Protein AF-A0A6B3HD07-F1 (afdb_monomer_lite)

Foldseek 3Di:
DVVVVVVVVCVVVVVDDPVRVVVVVVVVVVVVVVVVVCVVPDDDPDPLVVLVPPDPDDDPVSVVVSVVVVVVVVVCPVVVVVPD

pLD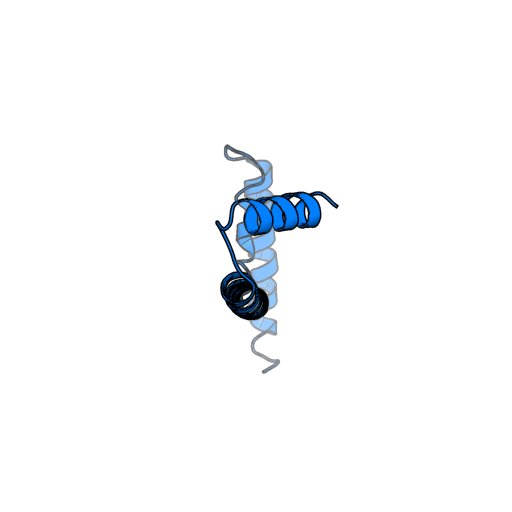DT: mean 90.22, std 12.35, range [39.34, 98.5]

Secondary structure (DSSP, 8-state):
-HHHHHHHHHHHTTS--HHHHHHHHHHHHHHHHHHHHHHHTPPPPPGGGGGSSS-SS--HHHHHHHHHHHHHHHTTHHHHSTT-

Sequence (84 aa):
DPILRLRTYLEKEKLADEAFFTELETESETLGKRVREVVRAMPDPEPMSLFEHGYADGNSLVDEERAQFAAYQASFADSAEEGK

Structure (mmCIF, N/CA/C/O backbone):
data_AF-A0A6B3HD07-F1
#
_entry.id   AF-A0A6B3HD07-F1
#
loop_
_atom_site.group_PDB
_atom_site.id
_atom_site.type_symbol
_atom_site.label_atom_id
_atom_site.label_alt_id
_atom_site.label_comp_id
_atom_site.label_asym_id
_atom_site.label_entity_id
_atom_site.label_seq_id
_atom_site.pdbx_PDB_ins_code
_atom_site.Cartn_x
_atom_site.Cartn_y
_atom_site.Cartn_z
_atom_site.occupancy
_atom_site.B_iso_or_equiv
_atom_site.auth_seq_id
_atom_site.auth_comp_id
_atom_site.auth_asym_id
_atom_site.auth_atom_id
_atom_site.pdbx_PDB_model_num
ATOM 1 N N . ASP A 1 1 ? -6.405 8.712 22.891 1.00 94.94 1 ASP A N 1
ATOM 2 C CA . ASP A 1 1 ? -6.544 7.718 21.816 1.00 94.94 1 ASP A CA 1
ATOM 3 C C . ASP A 1 1 ? -7.935 7.842 21.173 1.00 94.94 1 ASP A C 1
ATOM 5 O O . ASP A 1 1 ? -8.921 7.768 21.905 1.00 94.94 1 ASP A O 1
ATOM 9 N N . PRO A 1 2 ? -8.039 8.142 19.863 1.00 97.50 2 PRO A N 1
ATOM 10 C CA . PRO A 1 2 ? -9.317 8.263 19.155 1.00 97.50 2 PRO A CA 1
ATOM 11 C C . PRO A 1 2 ? -10.054 6.927 18.953 1.00 97.50 2 PRO A C 1
ATOM 13 O O . PRO A 1 2 ? -11.283 6.922 19.007 1.00 97.50 2 PRO A O 1
ATOM 16 N N . ILE A 1 3 ? -9.338 5.812 18.787 1.00 95.75 3 ILE A N 1
ATOM 17 C CA . ILE A 1 3 ? -9.925 4.474 18.627 1.00 95.75 3 ILE A CA 1
ATOM 18 C C . ILE A 1 3 ? -10.568 4.052 19.947 1.00 95.75 3 ILE A C 1
ATOM 20 O O . ILE A 1 3 ? -11.734 3.662 19.976 1.00 95.75 3 ILE A O 1
ATOM 24 N N . LEU A 1 4 ? -9.857 4.246 21.062 1.00 96.69 4 LEU A N 1
ATOM 25 C CA . LEU A 1 4 ? -10.393 3.950 22.392 1.00 96.69 4 LEU A CA 1
ATOM 26 C C . LEU A 1 4 ? -11.631 4.798 22.718 1.00 96.69 4 LEU A C 1
ATOM 28 O O . LEU A 1 4 ? -12.594 4.303 23.298 1.00 96.69 4 LEU A O 1
ATOM 32 N N . ARG A 1 5 ? -11.633 6.081 22.329 1.00 98.12 5 ARG A N 1
ATOM 33 C CA . ARG A 1 5 ? -12.797 6.965 22.518 1.00 98.12 5 ARG A CA 1
ATOM 34 C C . ARG A 1 5 ? -14.030 6.452 21.778 1.00 98.12 5 ARG A C 1
ATOM 36 O O . ARG A 1 5 ? -15.119 6.498 22.344 1.00 98.12 5 ARG A O 1
ATOM 43 N N . LEU A 1 6 ? -13.858 5.984 20.542 1.00 97.19 6 LEU A N 1
ATOM 44 C CA . LEU A 1 6 ? -14.948 5.430 19.745 1.00 97.19 6 LEU A CA 1
ATOM 45 C C . LEU A 1 6 ? -15.434 4.094 20.317 1.00 97.19 6 LEU A C 1
ATOM 47 O O . LEU A 1 6 ? -16.637 3.916 20.478 1.00 97.19 6 LEU A O 1
ATOM 51 N N . ARG A 1 7 ? -14.517 3.200 20.704 1.00 95.81 7 ARG A N 1
ATOM 52 C CA . ARG A 1 7 ? -14.855 1.920 21.343 1.00 95.81 7 ARG A CA 1
ATOM 53 C C . ARG A 1 7 ? -15.740 2.113 22.575 1.00 95.81 7 ARG A C 1
ATOM 55 O O . ARG A 1 7 ? -16.828 1.553 22.637 1.00 95.81 7 ARG A O 1
ATOM 62 N N . THR A 1 8 ? -15.328 2.989 23.492 1.00 96.94 8 THR A N 1
ATOM 63 C CA . THR A 1 8 ? -16.102 3.301 24.703 1.00 96.94 8 THR A CA 1
ATOM 64 C C . THR A 1 8 ? -17.490 3.861 24.384 1.00 96.94 8 THR A C 1
ATOM 66 O O . THR A 1 8 ? -18.437 3.632 25.132 1.00 96.9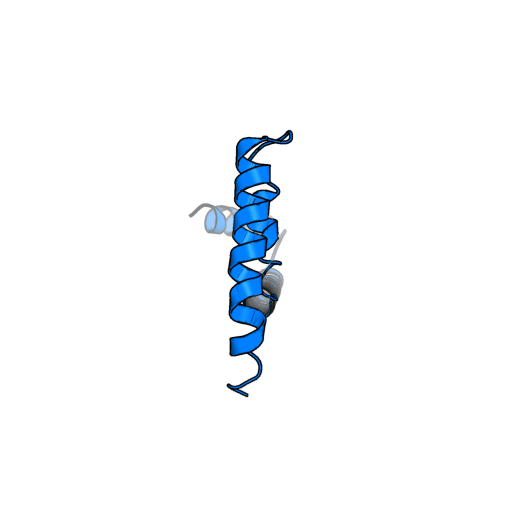4 8 THR A O 1
ATOM 69 N N . TYR A 1 9 ? -17.631 4.636 23.306 1.00 97.75 9 TYR A N 1
ATOM 70 C CA . TYR A 1 9 ? -18.933 5.140 22.870 1.00 97.75 9 TYR A CA 1
ATOM 71 C C . TYR A 1 9 ? -19.830 4.007 22.344 1.00 97.75 9 TYR A C 1
ATOM 73 O O . TYR A 1 9 ? -20.977 3.904 22.768 1.00 97.75 9 TYR A O 1
ATOM 81 N N . LEU A 1 10 ? -19.298 3.121 21.496 1.00 97.56 10 LEU A N 1
ATOM 82 C CA . LEU A 1 10 ? -20.045 1.989 20.934 1.00 97.56 10 LEU A CA 1
ATOM 83 C C . LEU A 1 10 ? -20.534 1.009 22.011 1.00 97.56 10 LEU A C 1
ATOM 85 O O . LEU A 1 10 ? -21.677 0.558 21.948 1.00 97.56 10 LEU A O 1
ATOM 89 N N . GLU A 1 11 ? -19.704 0.733 23.021 1.00 96.62 11 GLU A N 1
ATOM 90 C CA . GLU A 1 11 ? -20.074 -0.107 24.170 1.00 96.62 11 GLU A CA 1
ATOM 91 C C . GLU A 1 11 ? -21.201 0.539 24.998 1.00 96.62 11 GLU A C 1
ATOM 93 O O . GLU A 1 11 ? -22.168 -0.125 25.375 1.00 96.62 11 GLU A O 1
ATOM 98 N N . LYS A 1 12 ? -21.124 1.858 25.243 1.00 97.44 12 LYS A N 1
ATOM 99 C CA . LYS A 1 12 ? -22.150 2.606 25.996 1.00 97.44 12 LYS A CA 1
ATOM 100 C C . LYS A 1 12 ? -23.505 2.626 25.296 1.00 97.44 12 LYS A C 1
ATOM 102 O O . LYS A 1 12 ? -24.528 2.463 25.958 1.00 97.44 12 LYS A O 1
ATOM 107 N N . GLU A 1 13 ? -23.507 2.792 23.978 1.00 98.12 13 GLU A N 1
ATOM 108 C CA . GLU A 1 13 ? -24.724 2.792 23.159 1.00 98.12 13 GLU A CA 1
ATOM 109 C C . GLU A 1 13 ? -25.224 1.373 22.827 1.00 98.12 13 GLU A C 1
ATOM 111 O O . GLU A 1 13 ? -26.234 1.225 22.142 1.00 98.12 13 GLU A O 1
ATOM 116 N N . LYS A 1 14 ? -24.550 0.321 23.326 1.00 96.50 14 LYS A N 1
ATOM 117 C CA . LYS A 1 14 ? -24.862 -1.097 23.057 1.00 96.50 14 LYS A CA 1
ATOM 118 C C . LYS A 1 14 ? -24.868 -1.446 21.563 1.00 96.50 14 LYS A C 1
ATOM 120 O O . LYS A 1 14 ? -25.622 -2.311 21.124 1.00 96.50 14 LYS A O 1
ATOM 125 N N . LEU A 1 15 ? -24.031 -0.758 20.788 1.00 97.06 15 LEU A N 1
ATOM 126 C CA . LEU A 1 15 ? -23.867 -0.971 19.347 1.00 97.06 15 LEU A CA 1
ATOM 127 C C . LEU A 1 15 ? -22.800 -2.027 19.033 1.00 97.06 15 LEU A C 1
ATOM 129 O O . LEU A 1 15 ? -22.779 -2.557 17.927 1.00 97.06 15 LEU A O 1
ATOM 133 N N . ALA A 1 16 ? -21.922 -2.316 19.993 1.00 96.00 16 ALA A N 1
ATOM 134 C CA . ALA A 1 16 ? -20.908 -3.357 19.918 1.00 96.00 16 ALA A CA 1
ATOM 135 C C . ALA A 1 16 ? -20.656 -3.938 21.315 1.00 96.00 16 ALA A C 1
ATOM 137 O O . ALA A 1 16 ? -20.743 -3.220 22.315 1.00 96.00 16 ALA A O 1
ATOM 138 N N . ASP A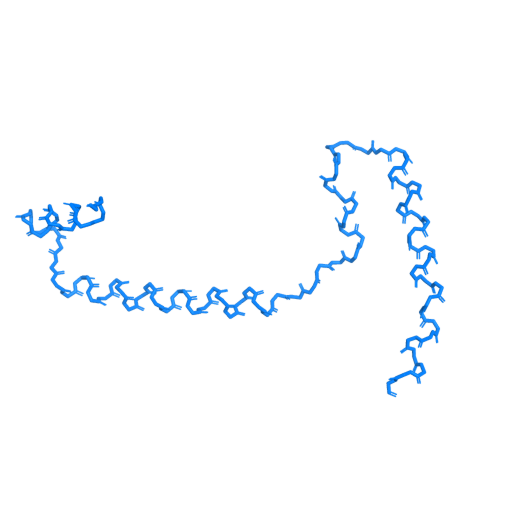 1 17 ? -20.326 -5.223 21.372 1.00 95.31 17 ASP A N 1
ATOM 139 C CA . ASP A 1 17 ? -19.969 -5.940 22.591 1.00 95.31 17 ASP A CA 1
ATOM 140 C C . ASP A 1 17 ? -18.564 -6.553 22.487 1.00 95.31 17 ASP A C 1
ATOM 142 O O . ASP A 1 17 ? -17.839 -6.366 21.508 1.00 95.31 17 ASP A O 1
ATOM 146 N N . GLU A 1 18 ? -18.145 -7.263 23.533 1.00 95.31 18 GLU A N 1
ATOM 147 C CA . GLU A 1 18 ? -16.831 -7.906 23.566 1.00 95.31 18 GLU A CA 1
ATOM 148 C C . GLU A 1 18 ? -16.662 -8.931 22.437 1.00 95.31 18 GLU A C 1
ATOM 150 O O . GLU A 1 18 ? -15.607 -8.956 21.805 1.00 95.31 18 GLU A O 1
ATOM 155 N N . ALA A 1 19 ? -17.706 -9.711 22.135 1.00 96.88 19 ALA A N 1
ATOM 156 C CA . ALA A 1 19 ? -17.674 -10.713 21.074 1.00 96.88 19 ALA A CA 1
ATOM 157 C C . ALA A 1 19 ? -17.402 -10.072 19.706 1.00 96.88 19 ALA A C 1
ATOM 159 O O . ALA A 1 19 ? -16.530 -10.547 18.978 1.00 96.88 19 ALA A O 1
ATOM 160 N N . PHE A 1 20 ? -18.064 -8.949 19.407 1.00 96.81 20 PHE A N 1
ATOM 161 C CA . PHE A 1 20 ? -17.805 -8.159 18.206 1.00 96.81 20 PHE A CA 1
ATOM 162 C C . PHE A 1 20 ? -16.335 -7.727 18.107 1.00 96.81 20 PHE A C 1
ATOM 164 O O . PHE A 1 20 ? -15.702 -7.901 17.066 1.00 96.81 20 PHE A O 1
ATOM 171 N N . PHE A 1 21 ? -15.759 -7.182 19.184 1.00 96.62 21 PHE A N 1
ATOM 172 C CA . PHE A 1 21 ? -14.363 -6.732 19.153 1.00 96.62 21 PHE A CA 1
ATOM 173 C C . PHE A 1 21 ? -13.368 -7.893 19.045 1.00 96.62 21 PHE A C 1
ATOM 175 O O . PHE A 1 21 ? -12.346 -7.746 18.380 1.00 96.62 21 PHE A O 1
ATOM 182 N N . THR A 1 22 ? -13.647 -9.039 19.670 1.00 97.31 22 THR A N 1
ATOM 183 C CA . THR A 1 22 ? -12.810 -10.243 19.547 1.00 97.31 22 THR A CA 1
ATOM 184 C C . THR A 1 22 ? -12.817 -10.799 18.124 1.00 97.31 22 THR A C 1
ATOM 186 O O . THR A 1 22 ? -11.764 -11.182 17.605 1.00 97.31 22 THR A O 1
ATOM 189 N N . GLU A 1 23 ? -13.983 -10.831 17.479 1.00 97.88 23 GLU A N 1
ATOM 190 C CA . GLU A 1 23 ? -14.106 -11.246 16.081 1.00 97.88 23 GLU A CA 1
ATOM 191 C C . GLU A 1 23 ? -13.351 -10.286 15.155 1.00 97.88 23 GLU A C 1
ATOM 193 O O . GLU A 1 23 ? -12.513 -10.728 14.366 1.00 97.88 23 GLU A O 1
ATOM 198 N N . LEU A 1 24 ? -13.558 -8.977 15.323 1.00 97.19 24 LEU A N 1
ATOM 199 C CA . LEU A 1 24 ? -12.896 -7.945 14.526 1.00 97.19 24 LEU A CA 1
ATOM 200 C C . LEU A 1 24 ? -11.366 -7.984 14.661 1.00 97.19 24 LEU A C 1
ATOM 202 O O . LEU A 1 24 ? -10.654 -7.811 13.671 1.00 97.19 24 LEU A O 1
ATOM 206 N N . GLU A 1 25 ? -10.841 -8.224 15.864 1.00 97.31 25 GLU A N 1
ATOM 207 C CA . GLU A 1 25 ? -9.398 -8.379 16.084 1.00 97.31 25 GLU A CA 1
ATOM 208 C C . GLU A 1 25 ? -8.856 -9.605 15.333 1.00 97.31 25 GLU A C 1
ATOM 210 O O . GLU A 1 25 ? -7.832 -9.534 14.652 1.00 97.31 25 GLU A O 1
ATOM 215 N N . THR A 1 26 ? -9.584 -10.724 15.388 1.00 98.31 26 THR A N 1
ATOM 216 C CA . THR A 1 26 ? -9.216 -11.963 14.688 1.00 98.31 26 THR A CA 1
ATOM 217 C C . THR A 1 26 ? -9.212 -11.772 13.169 1.00 98.31 26 THR A C 1
ATOM 219 O 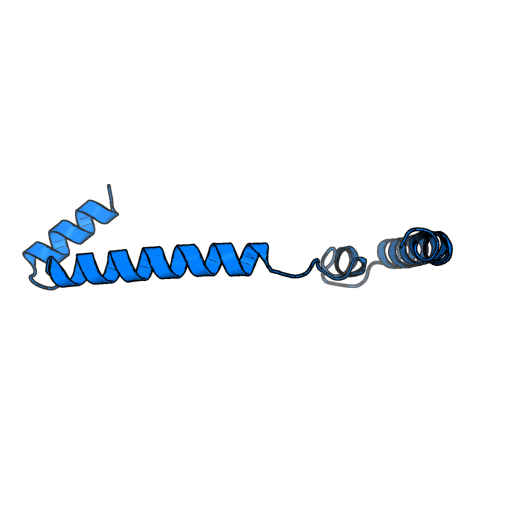O . THR A 1 26 ? -8.288 -12.2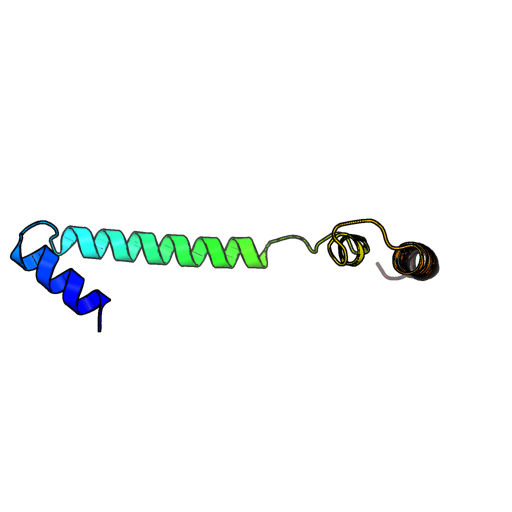26 12.481 1.00 98.31 26 THR A O 1
ATOM 222 N N . GLU A 1 27 ? -10.221 -11.082 12.634 1.00 98.25 27 GLU A N 1
ATOM 223 C CA . GLU A 1 27 ? -10.296 -10.722 11.218 1.00 98.25 27 GLU A CA 1
ATOM 224 C C . GLU A 1 27 ? -9.134 -9.803 10.820 1.00 98.25 27 GLU A C 1
ATOM 226 O O . GLU A 1 27 ? -8.448 -10.067 9.829 1.00 98.25 27 GLU A O 1
ATOM 231 N N . SER A 1 28 ? -8.859 -8.773 11.624 1.00 98.12 28 SER A N 1
ATOM 232 C CA . SER A 1 28 ? -7.791 -7.796 11.381 1.00 98.12 28 SER A CA 1
ATOM 233 C C . SER A 1 28 ? -6.412 -8.456 11.337 1.00 98.12 28 SER A C 1
ATOM 235 O O . SER A 1 28 ? -5.634 -8.216 10.411 1.00 98.12 28 SER A O 1
ATOM 237 N N . GLU A 1 29 ? -6.124 -9.352 12.281 1.00 98.31 29 GLU A N 1
ATOM 238 C CA . GLU A 1 29 ? -4.886 -10.135 12.306 1.00 98.31 29 GLU A CA 1
ATOM 239 C C . GLU A 1 29 ? -4.756 -11.054 11.086 1.00 98.31 29 GLU A C 1
ATOM 241 O O . GLU A 1 29 ? -3.688 -11.157 10.469 1.00 98.31 29 GLU A O 1
ATOM 246 N N . THR A 1 30 ? -5.853 -11.705 10.695 1.00 98.31 30 THR A N 1
ATOM 247 C CA . THR A 1 30 ? -5.891 -12.577 9.514 1.00 98.31 30 THR A CA 1
ATOM 248 C C . THR A 1 30 ? -5.632 -11.783 8.235 1.00 98.31 30 THR A C 1
ATOM 250 O O . THR A 1 30 ? -4.791 -12.172 7.417 1.00 98.31 30 THR A O 1
ATOM 253 N N . LEU A 1 31 ? -6.290 -10.634 8.083 1.00 98.38 31 LEU A N 1
ATOM 254 C CA . LEU A 1 31 ? -6.092 -9.731 6.956 1.00 98.38 31 LEU A CA 1
ATOM 255 C C . LEU A 1 31 ? -4.650 -9.211 6.916 1.00 98.38 31 LEU A C 1
ATOM 257 O O . LEU A 1 31 ? -4.004 -9.264 5.869 1.00 98.38 31 LEU A O 1
ATOM 261 N N . GLY A 1 32 ? -4.111 -8.775 8.055 1.00 98.19 32 GLY A N 1
ATOM 262 C CA . GLY A 1 32 ? -2.745 -8.268 8.162 1.00 98.19 32 GLY A CA 1
ATOM 263 C C . GLY A 1 32 ? -1.679 -9.312 7.817 1.00 98.19 32 GLY A C 1
ATOM 264 O O . GLY A 1 32 ? -0.648 -8.974 7.226 1.00 98.19 32 GLY A O 1
ATOM 265 N N . LYS A 1 33 ? -1.899 -10.589 8.154 1.00 98.38 33 LYS A N 1
ATOM 266 C CA . LYS A 1 33 ? -1.025 -11.698 7.726 1.00 98.38 33 LYS A CA 1
ATOM 267 C C . LYS A 1 33 ? -1.098 -11.903 6.218 1.00 98.38 33 LYS A C 1
ATOM 269 O O . LYS A 1 33 ? -0.067 -11.822 5.554 1.00 98.38 33 LYS A O 1
ATOM 274 N N . ARG A 1 34 ? -2.310 -12.045 5.678 1.00 98.19 34 ARG A N 1
ATOM 275 C CA . ARG A 1 34 ? -2.540 -12.246 4.242 1.00 98.19 34 ARG A CA 1
ATOM 276 C C . ARG A 1 34 ? -1.923 -11.132 3.398 1.00 98.19 34 ARG A C 1
ATOM 278 O O . ARG A 1 34 ? -1.274 -11.417 2.400 1.00 98.19 34 ARG A O 1
ATOM 285 N N . VAL A 1 35 ? -2.099 -9.867 3.783 1.00 98.50 35 VAL A N 1
ATOM 286 C CA . VAL A 1 35 ? -1.533 -8.729 3.039 1.00 98.50 35 VAL A CA 1
ATOM 287 C C . VAL A 1 35 ? -0.009 -8.811 3.002 1.00 98.50 35 VAL A C 1
ATOM 289 O O . VAL A 1 35 ? 0.580 -8.666 1.936 1.00 98.50 35 VAL A O 1
ATOM 292 N N . ARG A 1 36 ? 0.642 -9.096 4.136 1.00 98.25 36 ARG A N 1
ATOM 293 C CA . ARG A 1 36 ? 2.106 -9.233 4.187 1.00 98.25 36 ARG A CA 1
ATOM 294 C C . ARG A 1 36 ? 2.610 -10.397 3.341 1.00 98.25 36 ARG A C 1
ATOM 296 O O . ARG A 1 36 ? 3.638 -10.253 2.687 1.00 98.25 36 ARG A O 1
ATOM 303 N N . GLU A 1 37 ? 1.909 -11.524 3.364 1.00 98.38 37 GLU A N 1
ATOM 304 C CA . GLU A 1 37 ? 2.229 -12.686 2.531 1.00 98.38 37 GLU A CA 1
ATOM 305 C C . GLU A 1 37 ? 2.114 -12.347 1.047 1.00 98.38 37 GLU A C 1
ATOM 307 O O . GLU A 1 37 ? 3.070 -12.547 0.302 1.00 98.38 37 GLU A O 1
ATOM 312 N N . VAL A 1 38 ? 0.988 -11.760 0.634 1.00 98.06 38 VAL A N 1
ATOM 313 C CA . VAL A 1 38 ? 0.744 -11.390 -0.764 1.00 98.06 38 VAL A CA 1
ATOM 314 C C . VAL A 1 38 ? 1.769 -10.372 -1.245 1.00 98.06 38 VAL A C 1
ATOM 316 O O . VAL A 1 38 ? 2.364 -10.596 -2.288 1.00 98.06 38 VAL A O 1
ATOM 319 N N . VAL A 1 39 ? 2.025 -9.299 -0.487 1.00 97.62 39 VAL A N 1
ATOM 320 C CA . VAL A 1 39 ? 2.990 -8.250 -0.869 1.00 97.62 39 VAL A CA 1
ATOM 321 C C . VAL A 1 39 ? 4.399 -8.815 -1.038 1.00 97.62 39 VAL A C 1
ATOM 323 O O . VAL A 1 39 ? 5.090 -8.452 -1.979 1.00 97.62 39 VAL A O 1
ATOM 326 N N . ARG A 1 40 ? 4.826 -9.731 -0.163 1.00 97.06 40 ARG A N 1
ATOM 327 C CA . ARG A 1 40 ? 6.145 -10.376 -0.277 1.00 97.06 40 ARG A CA 1
ATOM 328 C C . ARG A 1 40 ? 6.238 -11.374 -1.427 1.00 97.06 40 ARG A C 1
ATOM 330 O O . ARG A 1 40 ? 7.340 -11.653 -1.876 1.00 97.06 40 ARG A O 1
ATOM 337 N N . ALA A 1 41 ? 5.111 -11.939 -1.844 1.00 97.31 41 ALA A N 1
ATOM 338 C CA . ALA A 1 41 ? 5.029 -12.881 -2.951 1.00 97.31 41 ALA A CA 1
ATOM 339 C C . ALA A 1 41 ? 4.737 -12.199 -4.297 1.00 97.31 41 ALA A C 1
ATOM 341 O O . ALA A 1 41 ? 4.619 -12.896 -5.305 1.00 97.31 41 ALA A O 1
ATOM 342 N N . MET A 1 42 ? 4.579 -10.868 -4.327 1.00 96.38 42 MET A N 1
ATOM 343 C CA . MET A 1 42 ? 4.391 -10.150 -5.583 1.00 96.38 42 MET A CA 1
ATOM 344 C C . MET A 1 42 ? 5.622 -10.368 -6.468 1.00 96.38 42 MET A C 1
ATOM 346 O O . MET A 1 42 ? 6.743 -10.247 -5.971 1.00 96.38 42 MET A O 1
ATOM 350 N N . PRO A 1 43 ? 5.432 -10.712 -7.753 1.00 95.25 43 PRO A N 1
ATOM 351 C CA . PRO A 1 43 ? 6.546 -10.780 -8.680 1.00 95.25 43 PRO A CA 1
ATOM 352 C C . PRO A 1 43 ? 7.168 -9.394 -8.826 1.00 95.25 43 PRO A C 1
ATOM 354 O O . PRO A 1 43 ? 6.477 -8.377 -8.695 1.00 95.25 43 PRO A O 1
ATOM 357 N N . ASP A 1 44 ? 8.459 -9.369 -9.137 1.00 92.06 44 ASP A N 1
ATOM 358 C CA . ASP A 1 44 ? 9.112 -8.124 -9.508 1.00 92.06 44 ASP A CA 1
ATOM 359 C C . ASP A 1 44 ? 8.394 -7.510 -10.722 1.00 92.06 44 ASP A C 1
ATOM 361 O O . ASP A 1 44 ? 7.967 -8.243 -11.628 1.00 92.06 44 ASP A O 1
ATOM 365 N N . PRO A 1 45 ? 8.208 -6.178 -10.742 1.00 90.75 45 PRO A N 1
ATOM 366 C CA . PRO A 1 45 ? 7.626 -5.509 -11.891 1.00 90.75 45 PRO A CA 1
ATOM 367 C C . PRO A 1 45 ? 8.521 -5.687 -13.119 1.00 90.75 45 PRO A C 1
ATOM 369 O O . PRO A 1 45 ? 9.723 -5.944 -13.016 1.00 90.75 45 PRO A O 1
ATOM 372 N N . GLU A 1 46 ? 7.927 -5.530 -14.298 1.00 89.88 46 GLU A N 1
ATOM 373 C CA . GLU A 1 46 ? 8.683 -5.573 -15.544 1.00 89.88 46 GLU A CA 1
ATOM 374 C C . GLU A 1 46 ? 9.719 -4.422 -15.547 1.00 89.88 46 GLU A C 1
ATOM 376 O O . GLU A 1 46 ? 9.353 -3.285 -15.249 1.00 89.88 46 GLU A O 1
ATOM 381 N N . PRO A 1 47 ? 11.015 -4.675 -15.821 1.00 86.38 47 PRO A N 1
ATOM 382 C CA . PRO A 1 47 ? 12.064 -3.662 -15.662 1.00 86.38 47 PRO A CA 1
ATOM 383 C C . PRO A 1 47 ? 11.848 -2.354 -16.439 1.00 86.38 47 PRO A C 1
ATOM 385 O O . PRO A 1 47 ? 12.301 -1.296 -15.996 1.00 86.38 47 PRO A O 1
ATOM 388 N N . MET A 1 48 ? 11.170 -2.399 -17.587 1.00 89.56 48 MET A N 1
ATOM 389 C CA . MET A 1 48 ? 10.862 -1.224 -18.405 1.00 89.56 48 MET A CA 1
ATOM 390 C C . MET A 1 48 ? 9.687 -0.407 -17.858 1.00 89.56 48 MET A C 1
ATOM 392 O O . MET A 1 48 ? 9.559 0.766 -18.228 1.00 89.56 48 MET A O 1
ATOM 396 N N . SER A 1 49 ? 8.898 -0.945 -16.918 1.00 88.75 49 SER A N 1
ATOM 397 C CA . SER A 1 49 ? 7.814 -0.209 -16.250 1.00 88.75 49 SER A CA 1
ATOM 398 C C . SER A 1 49 ? 8.319 1.036 -15.507 1.00 88.75 49 SER A C 1
ATOM 400 O O . SER A 1 49 ? 7.557 1.971 -15.265 1.00 88.75 49 SER A O 1
ATOM 402 N N . LEU A 1 50 ? 9.620 1.093 -15.183 1.00 87.56 50 LEU A N 1
ATOM 403 C CA . LEU A 1 50 ? 10.292 2.269 -14.618 1.00 87.56 50 LEU A CA 1
ATOM 404 C C . LEU A 1 50 ? 10.048 3.546 -15.442 1.00 87.56 50 LEU A C 1
ATOM 406 O O . LEU A 1 50 ? 9.951 4.636 -14.879 1.00 87.56 50 LEU A O 1
ATOM 410 N N . PHE A 1 51 ? 9.936 3.422 -16.767 1.00 89.25 51 PHE A N 1
ATOM 411 C CA . PHE A 1 51 ? 9.824 4.560 -17.679 1.00 89.25 51 PHE A CA 1
ATOM 412 C C . PHE A 1 51 ? 8.374 4.983 -17.967 1.00 89.25 51 PHE A C 1
ATOM 414 O O . PHE A 1 51 ? 8.168 5.953 -18.694 1.00 89.25 51 PHE A O 1
ATOM 421 N N . GLU A 1 52 ? 7.364 4.261 -17.475 1.00 87.81 52 GLU A N 1
ATOM 422 C CA . GLU A 1 52 ? 5.969 4.423 -17.922 1.00 87.81 52 GLU A CA 1
ATOM 423 C C . GLU A 1 52 ? 5.204 5.556 -17.232 1.00 87.81 52 GLU A C 1
ATOM 425 O O . GLU A 1 52 ? 4.222 6.055 -17.778 1.00 87.81 52 GLU A O 1
ATOM 430 N N . HIS A 1 53 ? 5.626 5.970 -16.037 1.00 87.31 53 HIS A N 1
ATOM 431 C CA . HIS A 1 53 ? 4.853 6.896 -15.195 1.00 87.31 53 HIS A CA 1
ATOM 432 C C . HIS A 1 53 ? 5.634 8.151 -14.781 1.00 87.31 53 HIS A C 1
ATOM 434 O O . HIS A 1 53 ? 5.235 8.852 -13.852 1.00 87.31 53 HIS A O 1
ATOM 440 N N . GLY A 1 54 ? 6.750 8.443 -15.458 1.00 86.12 54 GLY A N 1
ATOM 441 C CA . GLY A 1 54 ? 7.558 9.640 -15.193 1.00 86.12 54 GLY A CA 1
ATOM 442 C C . GLY A 1 54 ? 6.919 10.936 -15.705 1.00 86.12 54 GLY A C 1
ATOM 443 O O . GLY A 1 54 ? 7.010 11.972 -15.048 1.00 86.12 54 GLY A O 1
ATOM 444 N N . TYR A 1 55 ? 6.234 10.874 -16.848 1.00 86.56 55 TYR A N 1
ATOM 445 C CA . TYR A 1 55 ? 5.505 11.991 -17.446 1.00 86.56 55 TYR A CA 1
ATOM 446 C C . TYR A 1 55 ? 4.104 11.539 -17.860 1.00 86.56 55 TYR A C 1
ATOM 448 O O . TYR A 1 55 ? 3.901 10.381 -18.215 1.00 86.56 55 TYR A O 1
ATOM 456 N N . ALA A 1 56 ? 3.134 12.457 -17.792 1.00 86.38 56 ALA A N 1
ATOM 457 C CA . ALA A 1 56 ? 1.760 12.181 -18.216 1.00 86.38 56 ALA A CA 1
ATOM 458 C C . ALA A 1 56 ? 1.660 11.940 -19.735 1.00 86.38 56 ALA A C 1
ATOM 460 O O . ALA A 1 56 ? 0.861 11.116 -20.169 1.00 86.38 56 ALA A O 1
ATOM 461 N N . ASP A 1 57 ? 2.504 12.631 -20.507 1.00 82.94 57 ASP A N 1
ATOM 462 C CA . ASP A 1 57 ? 2.691 12.463 -21.948 1.00 82.94 57 ASP A CA 1
ATOM 463 C C . ASP A 1 57 ? 4.104 11.919 -22.241 1.00 82.94 57 ASP A C 1
ATOM 465 O O . ASP A 1 57 ? 4.980 11.939 -21.375 1.00 82.94 57 ASP A O 1
ATOM 469 N N . GLY A 1 58 ? 4.352 11.458 -23.471 1.00 80.81 58 GLY A N 1
ATOM 470 C CA . GLY A 1 58 ? 5.676 10.980 -23.890 1.00 80.81 58 GLY A CA 1
ATOM 471 C C . GLY A 1 58 ? 6.762 12.062 -23.814 1.00 80.81 58 GLY A C 1
ATOM 472 O O . GLY A 1 58 ? 6.507 13.241 -24.068 1.00 80.81 58 GLY A O 1
ATOM 473 N N . ASN A 1 59 ? 7.991 11.654 -23.493 1.00 89.69 59 ASN A N 1
ATOM 474 C CA . ASN A 1 59 ? 9.162 12.526 -23.458 1.00 89.69 59 ASN A CA 1
ATOM 475 C C . ASN A 1 59 ? 10.268 11.912 -24.320 1.00 89.69 59 ASN A C 1
ATOM 477 O O . ASN A 1 59 ? 10.783 10.846 -24.001 1.00 89.69 59 ASN A O 1
ATOM 481 N N . SER A 1 60 ? 10.668 12.624 -25.376 1.00 91.38 60 SER A N 1
ATOM 482 C CA . SER A 1 60 ? 11.624 12.123 -26.367 1.00 91.38 60 SER A CA 1
ATOM 483 C C . SER A 1 60 ? 12.979 11.725 -25.780 1.00 91.38 60 SER A C 1
ATOM 485 O O . SER A 1 60 ? 13.600 10.796 -26.282 1.00 91.38 60 SER A O 1
ATOM 487 N N . LEU A 1 61 ? 13.443 12.413 -24.730 1.00 91.56 61 LEU A N 1
ATOM 488 C CA . LEU A 1 61 ? 14.694 12.055 -24.059 1.00 91.56 61 LEU A CA 1
ATOM 489 C C . LEU A 1 61 ? 14.530 10.753 -23.268 1.00 91.56 61 LEU A C 1
ATOM 491 O O . LEU A 1 61 ? 15.376 9.871 -23.345 1.00 91.56 61 LEU A O 1
ATOM 495 N N . VAL A 1 62 ? 13.408 10.610 -22.564 1.00 90.00 62 VAL A N 1
ATOM 496 C CA . VAL A 1 62 ? 13.091 9.403 -21.787 1.00 90.00 62 VAL A CA 1
ATOM 497 C C . VAL A 1 62 ? 12.891 8.195 -22.707 1.00 90.00 62 VAL A C 1
ATOM 499 O O . VAL A 1 62 ? 13.283 7.086 -22.355 1.00 90.00 62 VAL A O 1
ATOM 502 N N . ASP A 1 63 ? 12.329 8.393 -23.901 1.00 90.38 63 ASP A N 1
ATOM 503 C CA . ASP A 1 63 ? 12.192 7.340 -24.913 1.00 90.38 63 ASP A CA 1
ATOM 504 C C . ASP A 1 63 ? 13.559 6.880 -25.449 1.00 90.38 63 ASP A C 1
ATOM 506 O O . ASP A 1 63 ? 13.783 5.683 -25.653 1.00 90.38 63 ASP A O 1
ATOM 510 N N . GLU A 1 64 ? 14.493 7.815 -25.637 1.00 92.81 64 GLU A N 1
ATOM 511 C CA . GLU A 1 64 ? 15.869 7.503 -26.026 1.00 92.81 64 GLU A CA 1
ATOM 512 C C . GLU A 1 64 ? 16.598 6.724 -24.919 1.00 92.81 64 GLU A C 1
ATOM 514 O O . GLU A 1 64 ? 17.183 5.671 -25.182 1.00 92.81 64 GLU A O 1
ATOM 519 N N . GLU A 1 65 ? 16.506 7.184 -23.670 1.00 92.00 65 GLU A N 1
ATOM 520 C CA . GLU A 1 65 ? 17.077 6.503 -22.501 1.00 92.00 65 GLU A CA 1
ATOM 521 C C . GLU A 1 65 ? 16.490 5.095 -22.324 1.00 92.00 65 GLU A C 1
ATOM 523 O O . GLU A 1 65 ? 17.225 4.139 -22.060 1.00 92.00 65 GLU A O 1
ATOM 528 N N . ARG A 1 66 ? 15.180 4.933 -22.552 1.00 91.56 66 ARG A N 1
ATOM 529 C CA . ARG A 1 66 ? 14.491 3.637 -22.542 1.00 91.56 66 ARG A CA 1
ATOM 530 C C . ARG A 1 66 ? 15.089 2.679 -23.578 1.00 91.56 66 ARG A C 1
ATOM 532 O O . ARG A 1 66 ? 15.347 1.517 -23.263 1.00 91.56 66 ARG A O 1
ATOM 539 N N . ALA A 1 67 ? 15.334 3.151 -24.800 1.00 92.25 67 ALA A N 1
ATOM 540 C CA . ALA A 1 67 ? 15.937 2.340 -25.858 1.00 92.25 67 ALA A CA 1
ATOM 541 C C . ALA A 1 67 ? 17.390 1.946 -25.534 1.00 92.25 67 ALA A C 1
ATOM 543 O O . ALA A 1 67 ? 17.778 0.791 -25.730 1.00 92.25 67 ALA A O 1
ATOM 544 N N . GLN A 1 68 ? 18.180 2.877 -24.991 1.00 93.62 68 GLN A N 1
ATOM 545 C CA . GLN A 1 68 ? 19.554 2.611 -24.557 1.00 93.62 68 GLN A CA 1
ATOM 546 C C . GLN A 1 68 ? 19.597 1.582 -23.416 1.00 93.62 68 GLN A C 1
ATOM 548 O O . GLN A 1 68 ? 20.408 0.654 -23.452 1.00 93.62 68 GLN A O 1
ATOM 553 N N . PHE A 1 69 ? 18.695 1.695 -22.437 1.00 91.50 69 PHE A N 1
ATOM 554 C CA . PHE A 1 69 ? 18.594 0.755 -21.321 1.00 91.50 69 PHE A CA 1
ATOM 555 C C . PHE A 1 69 ? 18.212 -0.659 -21.781 1.00 91.50 69 PHE A C 1
ATOM 557 O O . PHE A 1 69 ? 18.805 -1.634 -21.320 1.00 91.50 69 PHE A O 1
ATOM 564 N N . ALA A 1 70 ? 17.290 -0.783 -22.741 1.00 91.31 70 ALA A N 1
ATOM 565 C CA . ALA A 1 70 ? 16.932 -2.076 -23.322 1.00 91.31 70 ALA A CA 1
ATOM 566 C C . ALA A 1 70 ? 18.120 -2.734 -24.050 1.00 91.31 70 ALA A C 1
ATOM 568 O O . ALA A 1 70 ? 18.384 -3.922 -23.856 1.00 91.31 70 ALA A O 1
ATOM 569 N N . ALA A 1 71 ? 18.877 -1.963 -24.842 1.00 92.75 71 ALA A N 1
ATOM 570 C CA . ALA A 1 71 ? 20.077 -2.457 -25.520 1.00 92.75 71 ALA A CA 1
ATOM 571 C C . ALA A 1 71 ? 21.166 -2.895 -24.525 1.00 92.75 71 ALA A C 1
ATOM 573 O O . ALA A 1 71 ? 21.807 -3.930 -24.714 1.00 92.75 71 ALA A O 1
ATOM 574 N N . TYR A 1 72 ? 21.343 -2.138 -23.440 1.00 90.81 72 TYR A N 1
ATOM 575 C CA . TYR A 1 72 ? 22.253 -2.494 -22.355 1.00 90.81 72 TYR A CA 1
ATOM 576 C C . TYR A 1 72 ? 21.843 -3.804 -21.673 1.00 90.81 72 TYR A C 1
ATOM 578 O O . TYR A 1 72 ? 22.680 -4.692 -21.535 1.00 90.81 72 TYR A O 1
ATOM 586 N N . GLN A 1 73 ? 20.570 -3.980 -21.308 1.00 89.25 73 GLN A N 1
ATOM 587 C CA . GLN A 1 73 ? 20.099 -5.234 -20.708 1.00 89.25 73 GLN A CA 1
ATOM 588 C C . GLN A 1 73 ? 20.282 -6.438 -21.641 1.00 89.25 73 GLN A C 1
ATOM 590 O O . GLN A 1 73 ? 20.769 -7.481 -21.205 1.00 89.25 73 GLN A O 1
ATOM 595 N N . ALA A 1 74 ? 19.976 -6.283 -22.934 1.00 89.75 74 ALA A N 1
ATOM 596 C CA . ALA A 1 74 ? 20.176 -7.336 -23.928 1.00 89.75 74 ALA A CA 1
ATOM 597 C C . ALA A 1 74 ? 21.647 -7.782 -24.031 1.00 89.75 74 ALA A C 1
ATOM 599 O O . ALA A 1 74 ? 21.908 -8.951 -24.296 1.00 89.75 74 ALA A O 1
ATOM 600 N N . SER A 1 75 ? 22.609 -6.892 -23.753 1.00 90.12 75 SER A N 1
ATOM 601 C CA . SER A 1 75 ? 24.039 -7.236 -23.764 1.00 90.12 75 SER A CA 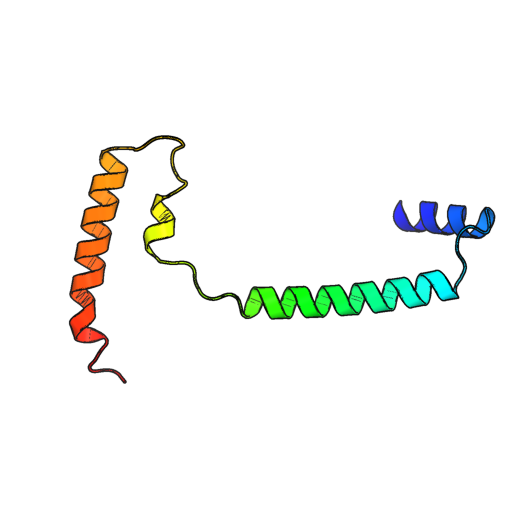1
ATOM 602 C C . SER A 1 75 ? 24.451 -8.257 -22.690 1.00 90.12 75 SER A C 1
ATOM 604 O O . SER A 1 75 ? 25.486 -8.899 -22.842 1.00 90.12 75 SER A O 1
ATOM 606 N N . PHE A 1 76 ? 23.639 -8.455 -21.643 1.00 86.69 76 PHE A N 1
ATOM 607 C CA . PHE A 1 76 ? 23.880 -9.455 -20.592 1.00 86.69 76 PHE A CA 1
ATOM 608 C C . PHE A 1 76 ? 23.083 -10.750 -20.782 1.00 86.69 76 PHE A C 1
ATOM 610 O O . PHE A 1 76 ? 23.293 -11.698 -20.023 1.00 86.69 76 PHE A O 1
ATOM 617 N N . ALA A 1 77 ? 22.182 -10.814 -21.768 1.00 76.50 77 ALA A N 1
ATOM 618 C CA . ALA A 1 77 ? 21.323 -11.979 -21.984 1.00 76.50 77 ALA A CA 1
ATOM 619 C C . ALA A 1 77 ? 22.135 -13.259 -22.269 1.00 76.50 77 ALA A C 1
ATOM 621 O O . ALA A 1 77 ? 21.786 -14.316 -21.750 1.00 76.50 77 ALA A O 1
ATOM 622 N N . ASP A 1 78 ? 23.266 -13.147 -22.974 1.00 65.44 78 ASP A N 1
ATOM 623 C CA . ASP A 1 78 ? 24.166 -14.281 -23.243 1.00 65.44 78 ASP A CA 1
ATOM 624 C C . ASP A 1 78 ? 24.962 -14.731 -21.998 1.00 65.44 78 ASP A C 1
ATOM 626 O O . ASP A 1 78 ? 25.370 -15.883 -21.904 1.00 65.44 78 ASP A O 1
ATOM 630 N N . SER A 1 79 ? 25.166 -13.858 -21.002 1.00 59.72 79 SER A N 1
ATOM 631 C CA . SER A 1 79 ? 25.898 -14.193 -19.763 1.00 59.72 79 SER A CA 1
ATOM 632 C C . SER A 1 79 ? 25.020 -14.852 -18.692 1.00 59.72 79 SER A C 1
ATOM 634 O O . SER A 1 79 ? 25.538 -15.457 -17.755 1.00 59.72 79 SER A O 1
ATOM 636 N N . ALA A 1 80 ? 23.694 -14.732 -18.802 1.00 56.53 80 ALA A N 1
ATOM 637 C CA . ALA A 1 80 ? 22.747 -15.305 -17.847 1.00 56.53 80 ALA A CA 1
ATOM 638 C C . ALA A 1 80 ? 22.475 -16.807 -18.081 1.00 56.53 80 ALA A C 1
ATOM 640 O O . ALA A 1 80 ? 22.039 -17.489 -17.151 1.00 56.53 80 ALA A O 1
ATOM 641 N N . GLU A 1 81 ? 22.745 -17.337 -19.283 1.00 51.78 81 GLU A N 1
ATOM 642 C CA . GLU A 1 81 ? 22.564 -18.765 -19.595 1.00 51.78 81 GLU A CA 1
ATOM 643 C C . GLU A 1 81 ? 23.715 -19.663 -19.099 1.00 51.78 81 GLU A C 1
ATOM 645 O O . GLU A 1 81 ? 23.477 -20.825 -18.784 1.00 51.78 81 GLU A O 1
ATOM 650 N N . GLU A 1 82 ? 24.939 -19.147 -18.939 1.00 46.75 82 GLU A N 1
ATOM 651 C CA . GLU A 1 82 ? 26.104 -19.947 -18.500 1.00 46.75 82 GLU A CA 1
ATOM 652 C C . GLU A 1 82 ? 26.179 -20.178 -16.974 1.00 46.75 82 GLU A C 1
ATOM 654 O O . GLU A 1 82 ? 27.020 -20.940 -16.499 1.00 46.75 82 GLU A O 1
ATOM 659 N N . GLY A 1 83 ? 25.308 -19.532 -16.189 1.00 51.09 83 GLY A N 1
ATOM 660 C CA . GLY A 1 83 ? 25.354 -19.529 -14.720 1.00 51.09 83 GLY A CA 1
ATOM 661 C C . GLY A 1 83 ? 24.274 -20.346 -13.997 1.00 51.09 83 GLY A C 1
ATOM 662 O O . GLY A 1 83 ? 24.140 -20.182 -12.782 1.00 51.09 83 GLY A O 1
ATOM 663 N N . LYS A 1 84 ? 23.485 -21.167 -14.704 1.00 39.34 84 LYS A N 1
ATOM 664 C CA . LYS A 1 84 ? 22.431 -22.021 -14.121 1.00 39.34 84 LYS A CA 1
ATOM 665 C C . LYS A 1 84 ? 22.847 -23.479 -13.966 1.00 39.34 84 LYS A C 1
ATOM 667 O O . LYS A 1 84 ? 23.464 -24.026 -14.902 1.00 39.34 84 LYS A O 1
#

Radius of gyration: 25.27 Å; chains: 1; bounding box: 51×34×52 Å